Protein AF-A0A8D8A2W6-F1 (afdb_monomer)

Organism: Culex pipiens (NCBI:txid7175)

Structure (mmCIF, N/CA/C/O backbone):
data_AF-A0A8D8A2W6-F1
#
_entry.id   AF-A0A8D8A2W6-F1
#
loop_
_atom_site.group_PDB
_atom_site.id
_atom_site.type_symbol
_atom_site.label_atom_id
_atom_site.label_alt_id
_atom_site.label_comp_id
_atom_site.label_asym_id
_atom_site.label_entity_id
_atom_site.label_seq_id
_atom_site.pdbx_PDB_ins_code
_atom_site.Cartn_x
_atom_site.Cartn_y
_atom_site.Cartn_z
_atom_site.occupancy
_atom_site.B_iso_or_equiv
_atom_site.auth_seq_id
_atom_s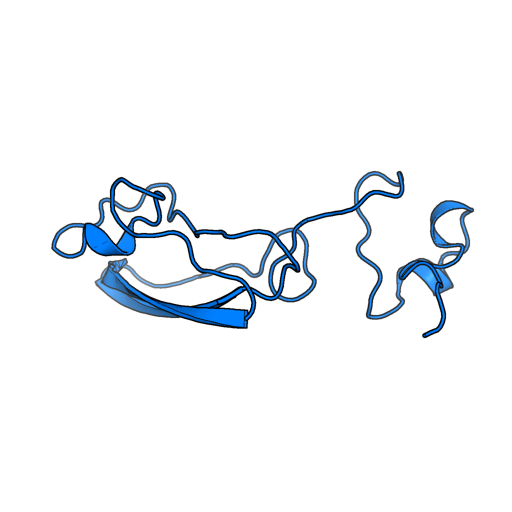ite.auth_comp_id
_atom_site.auth_asym_id
_atom_site.auth_atom_id
_atom_site.pdbx_PDB_model_num
ATOM 1 N N . MET A 1 1 ? 28.445 -3.014 -7.843 1.00 32.31 1 MET A N 1
ATOM 2 C CA . MET A 1 1 ? 27.199 -2.275 -8.132 1.00 32.31 1 MET A CA 1
ATOM 3 C C . MET A 1 1 ? 27.155 -2.056 -9.634 1.00 32.31 1 MET A C 1
ATOM 5 O O . MET A 1 1 ? 27.886 -1.212 -10.124 1.00 32.31 1 MET A O 1
ATOM 9 N N . PHE A 1 2 ? 26.435 -2.899 -10.376 1.00 34.81 2 PHE A N 1
ATOM 10 C CA . PHE A 1 2 ? 26.332 -2.769 -11.831 1.00 34.81 2 PHE A CA 1
ATOM 11 C C . PHE A 1 2 ? 25.044 -2.007 -12.160 1.00 34.81 2 PHE A C 1
ATOM 13 O O . PHE A 1 2 ? 23.951 -2.488 -11.873 1.00 34.81 2 PHE A O 1
ATOM 20 N N . LEU A 1 3 ? 25.200 -0.795 -12.694 1.00 45.53 3 LEU A N 1
ATOM 21 C CA . LEU A 1 3 ? 24.141 0.106 -13.157 1.00 45.53 3 LEU A CA 1
ATOM 22 C C . LEU A 1 3 ? 23.605 -0.375 -14.515 1.00 45.53 3 LEU A C 1
ATOM 24 O O . LEU A 1 3 ? 23.890 0.229 -15.543 1.00 45.53 3 LEU A O 1
ATOM 28 N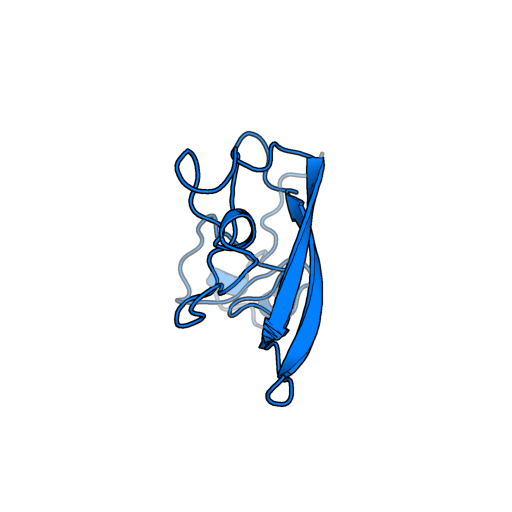 N . PHE A 1 4 ? 22.875 -1.487 -14.544 1.00 56.22 4 PHE A N 1
ATOM 29 C CA . PHE A 1 4 ? 22.129 -1.875 -15.743 1.00 56.22 4 PHE A CA 1
ATOM 30 C C . PHE A 1 4 ? 20.640 -1.627 -15.526 1.00 56.22 4 PHE A C 1
ATOM 32 O O . PHE A 1 4 ? 20.117 -1.925 -14.449 1.00 56.22 4 PHE A O 1
ATOM 39 N N . SER A 1 5 ? 19.968 -1.083 -16.548 1.00 69.06 5 SER A N 1
ATOM 40 C CA . SER A 1 5 ? 18.508 -0.978 -16.567 1.00 69.06 5 SER A CA 1
ATOM 41 C C . SER A 1 5 ? 17.902 -2.363 -16.349 1.00 69.06 5 SER A C 1
ATOM 43 O O . SER A 1 5 ? 18.332 -3.349 -16.957 1.00 69.06 5 SER A O 1
ATOM 45 N N . ALA A 1 6 ? 16.897 -2.444 -15.477 1.00 78.56 6 ALA A N 1
ATOM 46 C CA . ALA A 1 6 ? 16.223 -3.694 -15.144 1.00 78.56 6 ALA A CA 1
ATOM 47 C C . ALA A 1 6 ? 15.564 -4.361 -16.368 1.00 78.56 6 ALA A C 1
ATOM 49 O O . ALA A 1 6 ? 15.388 -5.580 -16.374 1.00 78.56 6 ALA A O 1
ATOM 50 N N . CYS A 1 7 ? 15.257 -3.558 -17.394 1.00 83.19 7 CYS A N 1
ATOM 51 C CA . CYS A 1 7 ? 14.646 -3.955 -18.660 1.00 83.19 7 CYS A CA 1
ATOM 52 C C . CYS A 1 7 ? 15.627 -4.047 -19.842 1.00 83.19 7 CYS A C 1
ATOM 54 O O . CYS A 1 7 ? 15.187 -4.363 -20.944 1.00 83.19 7 CYS A O 1
ATOM 56 N N . LYS A 1 8 ? 16.932 -3.788 -19.649 1.00 85.56 8 LYS A N 1
ATOM 57 C CA . LYS A 1 8 ? 17.959 -3.805 -20.716 1.00 85.56 8 LYS A CA 1
ATOM 58 C C . LYS A 1 8 ? 17.474 -3.110 -22.008 1.00 85.56 8 LYS A C 1
ATOM 60 O O . LYS A 1 8 ? 17.077 -1.956 -21.929 1.00 85.56 8 LYS A O 1
ATOM 65 N N . ALA A 1 9 ? 17.487 -3.789 -23.163 1.00 84.94 9 ALA A N 1
ATOM 66 C CA . ALA A 1 9 ? 17.081 -3.247 -24.463 1.00 84.94 9 ALA A CA 1
ATOM 67 C C . ALA A 1 9 ? 15.600 -3.524 -24.805 1.00 84.94 9 ALA A C 1
ATOM 69 O O . ALA A 1 9 ? 15.211 -3.493 -25.974 1.00 84.94 9 ALA A O 1
ATOM 70 N N . CYS A 1 10 ? 14.748 -3.804 -23.808 1.00 84.75 10 CYS A N 1
ATOM 71 C CA . CYS A 1 10 ? 13.309 -3.994 -24.030 1.00 84.75 10 CYS A CA 1
ATOM 72 C C . CYS A 1 10 ? 12.671 -2.770 -24.715 1.00 84.75 10 CYS A C 1
ATOM 74 O O . CYS A 1 10 ? 11.869 -2.933 -25.633 1.00 84.75 10 CYS A O 1
ATOM 76 N N . ALA A 1 11 ? 13.072 -1.552 -24.323 1.00 81.19 11 ALA A N 1
ATOM 77 C CA . ALA A 1 11 ? 12.583 -0.308 -24.925 1.00 81.19 11 ALA A CA 1
ATOM 78 C C . ALA A 1 11 ? 12.979 -0.153 -26.409 1.00 81.19 11 ALA A C 1
ATOM 80 O O . ALA A 1 11 ? 12.246 0.465 -27.176 1.00 81.19 11 ALA A O 1
ATOM 81 N N . ASP A 1 12 ? 14.082 -0.779 -26.833 1.00 84.94 12 ASP A N 1
ATOM 82 C CA . ASP A 1 12 ? 14.577 -0.762 -28.216 1.00 84.94 12 ASP A CA 1
ATOM 83 C C . ASP A 1 12 ? 13.941 -1.864 -29.093 1.00 84.94 12 ASP A C 1
ATOM 85 O O . ASP A 1 12 ? 14.324 -2.056 -30.247 1.00 84.94 12 ASP A O 1
ATOM 89 N N . GLY A 1 13 ? 12.973 -2.616 -28.553 1.00 82.81 13 GLY A N 1
ATOM 90 C CA . GLY A 1 13 ? 12.256 -3.683 -29.257 1.00 82.81 13 GLY A CA 1
ATOM 91 C C . GLY A 1 13 ? 12.818 -5.095 -29.049 1.00 82.81 13 GLY A C 1
ATOM 92 O O . GLY A 1 13 ? 12.298 -6.047 -29.641 1.00 82.81 13 GLY A O 1
ATOM 93 N N . ASN A 1 14 ? 13.833 -5.280 -28.195 1.00 87.38 14 ASN A N 1
ATOM 94 C CA . ASN A 1 14 ? 14.368 -6.604 -27.872 1.00 87.38 14 ASN A CA 1
ATOM 95 C C . ASN A 1 14 ? 13.435 -7.366 -26.908 1.00 87.38 14 ASN A C 1
ATOM 97 O O . ASN A 1 14 ? 13.607 -7.336 -25.691 1.00 87.38 14 ASN A O 1
ATOM 101 N N . HIS A 1 15 ? 12.446 -8.077 -27.454 1.00 86.06 15 HIS A N 1
ATOM 102 C CA . HIS A 1 15 ? 11.415 -8.798 -26.687 1.00 86.06 15 HIS A CA 1
ATOM 103 C C . HIS A 1 15 ? 11.930 -9.703 -25.547 1.00 86.06 15 HIS A C 1
ATOM 105 O O . HIS A 1 15 ? 11.344 -9.670 -24.467 1.00 86.06 15 HIS A O 1
ATOM 111 N N . PRO A 1 16 ? 13.006 -10.498 -25.720 1.00 88.12 16 PRO A N 1
ATOM 112 C CA . PRO A 1 16 ? 13.560 -11.323 -24.645 1.00 88.12 16 PRO A CA 1
ATOM 113 C C . PRO A 1 16 ? 13.917 -10.542 -23.374 1.00 88.12 16 PRO A C 1
ATOM 115 O O . PRO A 1 16 ? 13.761 -11.064 -22.271 1.00 88.12 16 PRO A O 1
ATOM 118 N N . ASP A 1 17 ? 14.352 -9.289 -23.515 1.00 87.38 17 ASP A N 1
ATOM 119 C CA . ASP A 1 17 ? 14.723 -8.444 -22.379 1.00 87.38 17 ASP A CA 1
ATOM 120 C C . ASP A 1 17 ? 13.502 -7.952 -21.587 1.00 87.38 17 ASP A C 1
ATOM 122 O O . ASP A 1 17 ? 13.609 -7.678 -20.391 1.00 87.38 17 ASP A O 1
ATOM 126 N N . CYS A 1 18 ? 12.323 -7.912 -22.214 1.00 84.81 18 CYS A N 1
ATOM 127 C CA . CYS A 1 18 ? 11.073 -7.533 -21.556 1.00 84.81 18 CYS A CA 1
ATOM 128 C C . CYS A 1 18 ? 10.589 -8.576 -20.539 1.00 84.81 18 CYS A C 1
ATOM 130 O O . CYS A 1 18 ? 9.838 -8.242 -19.628 1.00 84.81 18 CYS A O 1
ATOM 132 N N . TYR A 1 19 ? 11.033 -9.830 -20.664 1.00 86.06 19 TYR A N 1
ATOM 133 C CA . TYR A 1 19 ? 10.677 -10.922 -19.749 1.00 86.06 19 TYR A CA 1
ATOM 134 C C . TYR A 1 19 ? 11.700 -11.114 -18.622 1.00 86.06 19 TYR A C 1
ATOM 136 O O . TYR A 1 19 ? 11.678 -12.121 -17.911 1.00 86.06 19 TYR A O 1
ATOM 144 N N . HIS A 1 20 ? 12.623 -10.167 -18.446 1.00 86.00 20 HIS A N 1
ATOM 145 C CA . HIS A 1 20 ? 13.580 -10.217 -17.352 1.00 86.00 20 HIS A CA 1
ATOM 146 C C . HIS A 1 20 ? 12.866 -10.006 -16.007 1.00 86.00 20 HIS A C 1
ATOM 148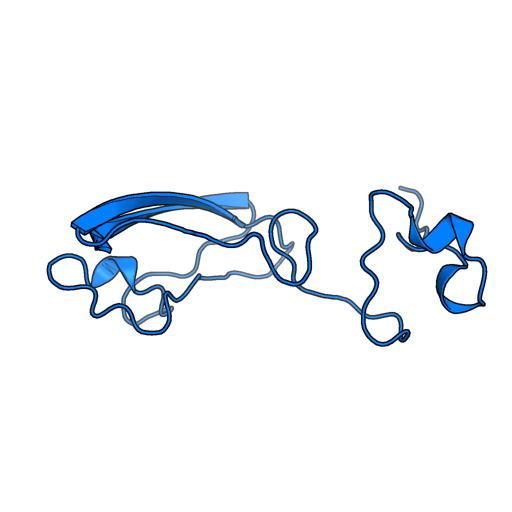 O O . HIS A 1 20 ? 12.049 -9.105 -15.864 1.00 86.00 20 HIS A O 1
ATOM 154 N N . HIS A 1 21 ? 13.224 -10.778 -14.979 1.00 78.31 21 HIS A N 1
ATOM 155 C CA . HIS A 1 21 ? 12.515 -10.810 -13.684 1.00 78.31 21 HIS A CA 1
ATOM 156 C C . HIS A 1 21 ? 12.438 -9.458 -12.936 1.00 78.31 21 HIS A C 1
ATOM 158 O O . HIS A 1 21 ? 11.629 -9.274 -12.030 1.00 78.31 21 HIS A O 1
ATOM 164 N N . ALA A 1 22 ? 13.313 -8.510 -13.270 1.00 79.31 22 ALA A N 1
ATOM 165 C CA . ALA A 1 22 ? 13.316 -7.174 -12.679 1.00 79.31 22 ALA A CA 1
ATOM 166 C C . ALA A 1 22 ? 12.607 -6.124 -13.553 1.00 79.31 22 ALA A C 1
ATOM 168 O O . ALA A 1 22 ? 12.423 -5.000 -13.088 1.00 79.31 22 ALA A O 1
ATOM 169 N N . CYS A 1 23 ? 12.239 -6.472 -14.789 1.00 85.75 23 CYS A N 1
ATOM 170 C CA . CYS A 1 23 ? 11.624 -5.565 -15.743 1.00 85.75 23 CYS A CA 1
ATOM 171 C C . CYS A 1 23 ? 10.118 -5.445 -15.496 1.00 85.75 23 CYS A C 1
ATOM 173 O O . CYS A 1 23 ? 9.418 -6.448 -15.380 1.00 85.75 23 CYS A O 1
ATOM 175 N N . LEU A 1 24 ? 9.628 -4.206 -15.438 1.00 87.94 24 LEU A N 1
ATOM 176 C CA . LEU A 1 24 ? 8.206 -3.884 -15.384 1.00 87.94 24 LEU A CA 1
ATOM 177 C C . LEU A 1 24 ? 7.838 -3.165 -16.674 1.00 87.94 24 LEU A C 1
ATOM 179 O O . LEU A 1 24 ? 8.288 -2.044 -16.908 1.00 87.94 24 LEU A O 1
ATOM 183 N N . THR A 1 25 ? 7.042 -3.818 -17.513 1.00 86.81 25 THR A N 1
ATOM 184 C CA . THR A 1 25 ? 6.560 -3.240 -18.767 1.00 86.81 25 THR A CA 1
ATOM 185 C C . THR A 1 25 ? 5.253 -2.481 -18.532 1.00 86.81 25 THR A C 1
ATOM 187 O O . THR A 1 25 ? 4.384 -2.919 -17.781 1.00 86.81 25 THR A O 1
ATOM 190 N N . ALA A 1 26 ? 5.133 -1.306 -19.150 1.00 86.00 26 ALA A N 1
ATOM 191 C CA . ALA A 1 26 ? 3.951 -0.451 -19.062 1.00 86.00 26 ALA A CA 1
ATOM 192 C C . ALA A 1 26 ? 3.680 0.221 -20.421 1.00 86.00 26 ALA A C 1
ATOM 194 O O . ALA A 1 26 ? 3.373 -0.461 -21.392 1.00 86.00 26 ALA A O 1
ATOM 195 N N . ASP A 1 27 ? 3.827 1.542 -20.514 1.00 84.69 27 ASP A N 1
ATOM 196 C CA . ASP A 1 27 ? 3.553 2.357 -21.707 1.00 84.69 27 ASP A CA 1
ATOM 197 C C . ASP A 1 27 ? 4.716 2.421 -22.718 1.00 84.69 27 ASP A C 1
ATOM 199 O O . ASP A 1 27 ? 4.626 3.128 -23.718 1.00 84.69 27 ASP A O 1
ATOM 203 N N . GLY A 1 28 ? 5.802 1.681 -22.475 1.00 81.19 28 GLY A N 1
ATOM 204 C CA . GLY A 1 28 ? 6.970 1.619 -23.360 1.00 81.19 28 GLY A CA 1
ATOM 205 C C . GLY A 1 28 ? 7.987 2.748 -23.166 1.00 81.19 28 GLY A C 1
ATOM 206 O O . GLY A 1 28 ? 8.984 2.776 -23.881 1.00 81.19 28 GLY A O 1
ATOM 207 N N . VAL A 1 29 ? 7.784 3.649 -22.197 1.00 82.62 29 VAL A N 1
ATOM 208 C CA . VAL A 1 29 ? 8.751 4.702 -21.851 1.00 82.62 29 VAL A CA 1
ATOM 209 C C . VAL A 1 29 ? 9.432 4.360 -20.526 1.00 82.62 29 VAL A C 1
ATOM 211 O O . VAL A 1 29 ? 8.769 4.162 -19.508 1.00 82.62 29 VAL A O 1
ATOM 214 N N . GLU A 1 30 ? 10.768 4.299 -20.516 1.00 81.69 30 GLU A N 1
ATOM 215 C CA . GLU A 1 30 ? 11.527 3.998 -19.298 1.00 81.69 30 GLU A CA 1
ATOM 216 C C . GLU A 1 30 ? 11.373 5.120 -18.261 1.00 81.69 30 GLU A C 1
ATOM 218 O O . GLU A 1 30 ? 11.681 6.287 -18.512 1.00 81.69 30 GLU A O 1
ATOM 223 N N . ARG A 1 31 ? 10.902 4.754 -17.066 1.00 85.12 31 ARG A N 1
ATOM 224 C CA . ARG A 1 31 ? 10.802 5.642 -15.905 1.00 85.12 31 ARG A CA 1
ATOM 225 C C . ARG A 1 31 ? 10.798 4.848 -14.605 1.00 85.12 31 ARG A C 1
ATOM 227 O O . ARG A 1 31 ? 10.473 3.663 -14.584 1.00 85.12 31 ARG A O 1
ATOM 234 N N . GLY A 1 32 ? 11.120 5.523 -13.502 1.00 84.06 32 GLY A N 1
ATOM 235 C CA . GLY A 1 32 ? 10.909 4.971 -12.167 1.00 84.06 32 GLY A CA 1
ATOM 236 C C . GLY A 1 32 ? 9.416 4.773 -11.900 1.00 84.06 32 GLY A C 1
ATOM 237 O O . GLY A 1 32 ? 8.623 5.691 -12.108 1.00 84.06 32 GLY A O 1
ATOM 238 N N . VAL A 1 33 ? 9.038 3.582 -11.439 1.00 87.81 33 VAL A N 1
ATOM 239 C CA . VAL A 1 33 ? 7.650 3.233 -11.115 1.00 87.81 33 VAL A CA 1
ATOM 240 C C . VAL A 1 33 ? 7.560 2.641 -9.715 1.00 87.81 33 VAL A C 1
ATOM 242 O O . VAL A 1 33 ? 8.429 1.880 -9.286 1.00 87.81 33 VAL A O 1
ATOM 245 N N . MET A 1 34 ? 6.488 2.979 -9.003 1.00 89.94 34 MET A N 1
ATOM 246 C CA . MET A 1 34 ? 6.130 2.303 -7.759 1.00 89.94 34 MET A CA 1
ATOM 247 C C . MET A 1 34 ? 5.357 1.033 -8.105 1.00 89.94 34 MET A C 1
ATOM 249 O O . MET A 1 34 ? 4.433 1.064 -8.915 1.00 89.94 34 MET A O 1
ATOM 253 N N . SER A 1 35 ? 5.747 -0.086 -7.504 1.00 91.81 35 SER A N 1
ATOM 254 C CA . SER A 1 35 ? 5.122 -1.389 -7.733 1.00 91.81 35 SER A CA 1
ATOM 255 C C . SER A 1 35 ? 4.962 -2.134 -6.417 1.00 91.81 35 SER A C 1
ATOM 257 O O . SER A 1 35 ? 5.713 -1.906 -5.467 1.00 91.81 35 SER A O 1
ATOM 259 N N . ILE A 1 36 ? 3.999 -3.050 -6.373 1.00 93.94 36 ILE A N 1
ATOM 260 C CA . ILE A 1 36 ? 3.803 -3.961 -5.244 1.00 93.94 36 ILE A CA 1
ATOM 261 C C . ILE A 1 36 ? 4.301 -5.326 -5.701 1.00 93.94 36 ILE A C 1
ATOM 263 O O . ILE A 1 36 ? 3.869 -5.818 -6.739 1.00 93.94 36 ILE A O 1
ATOM 267 N N . ASN A 1 37 ? 5.234 -5.928 -4.960 1.00 91.50 37 ASN A N 1
ATOM 268 C CA . ASN A 1 37 ? 5.807 -7.242 -5.285 1.00 91.50 37 ASN A CA 1
ATOM 269 C C . ASN A 1 37 ? 6.306 -7.365 -6.738 1.00 91.50 37 ASN A C 1
ATOM 271 O O . ASN A 1 37 ? 6.151 -8.416 -7.357 1.00 91.50 37 ASN A O 1
ATOM 275 N N . ARG A 1 38 ? 6.908 -6.288 -7.274 1.00 88.06 38 ARG A N 1
ATOM 276 C CA . ARG A 1 38 ? 7.378 -6.195 -8.670 1.00 88.06 38 ARG A CA 1
ATOM 277 C C . ARG A 1 38 ? 6.268 -6.496 -9.688 1.00 88.06 38 ARG A C 1
ATOM 279 O O . ARG A 1 38 ? 6.502 -7.190 -10.670 1.00 88.06 38 ARG A O 1
ATOM 286 N N . GLN A 1 39 ? 5.059 -5.996 -9.445 1.00 88.31 39 GLN A N 1
ATOM 287 C CA . GLN A 1 39 ? 3.924 -6.125 -10.357 1.00 88.31 39 GLN A CA 1
ATOM 288 C C . GLN A 1 39 ? 3.185 -4.793 -10.487 1.00 88.31 39 GLN A C 1
ATOM 290 O O . GLN A 1 39 ? 3.058 -4.035 -9.518 1.00 88.31 39 GLN A O 1
ATOM 295 N N . ILE A 1 40 ? 2.728 -4.512 -11.709 1.00 89.38 40 ILE A N 1
ATOM 296 C CA . ILE A 1 40 ? 1.842 -3.397 -12.046 1.00 89.38 40 ILE A CA 1
ATOM 297 C C . ILE A 1 40 ? 0.790 -3.932 -13.036 1.00 89.38 40 ILE A C 1
ATOM 299 O O . ILE A 1 40 ? 1.170 -4.359 -14.125 1.00 89.38 40 ILE A O 1
ATOM 303 N N . PRO A 1 41 ? -0.514 -3.906 -12.700 1.00 92.38 41 PRO A N 1
ATOM 304 C CA . PRO A 1 41 ? -1.085 -3.571 -11.391 1.00 92.38 41 PRO A CA 1
ATOM 305 C C . PRO A 1 41 ? -0.567 -4.475 -10.259 1.00 92.38 41 PRO A C 1
ATOM 307 O O . PRO A 1 41 ? -0.024 -5.548 -10.511 1.00 92.38 41 PRO A O 1
ATOM 310 N N . GLY A 1 42 ? -0.717 -4.033 -9.007 1.00 92.25 42 GLY A N 1
ATOM 311 C CA . GLY A 1 42 ? -0.406 -4.876 -7.849 1.00 92.25 42 GLY A CA 1
ATOM 312 C C . GLY A 1 42 ? -1.280 -6.142 -7.802 1.00 92.25 42 GLY A C 1
ATOM 313 O O . GLY A 1 42 ? -2.310 -6.203 -8.481 1.00 92.25 42 GLY A O 1
ATOM 314 N N . PRO A 1 43 ? -0.896 -7.153 -7.004 1.00 94.94 43 PRO A N 1
ATOM 315 C CA . PRO A 1 43 ? -1.657 -8.393 -6.898 1.00 94.94 43 PRO A CA 1
ATOM 316 C C . PRO A 1 43 ? -3.085 -8.122 -6.390 1.00 94.94 43 PRO A C 1
ATOM 318 O O . PRO A 1 43 ? -3.255 -7.344 -5.447 1.00 94.94 43 PRO A O 1
ATOM 321 N N . PRO A 1 44 ? -4.115 -8.752 -6.982 1.00 96.06 44 PRO A N 1
ATOM 322 C CA . PRO A 1 44 ? -5.488 -8.565 -6.539 1.00 96.06 44 PRO A CA 1
ATOM 323 C C . PRO A 1 44 ? -5.711 -9.214 -5.170 1.00 96.06 44 PRO A C 1
ATOM 325 O O . PRO A 1 44 ? -5.236 -10.319 -4.908 1.00 96.06 44 PRO A O 1
ATOM 328 N N . ILE A 1 45 ? -6.493 -8.549 -4.323 1.00 96.19 45 ILE A N 1
ATOM 329 C CA . ILE A 1 45 ? -6.997 -9.102 -3.063 1.00 96.19 45 ILE A CA 1
ATOM 330 C C . ILE A 1 45 ? -8.464 -9.461 -3.294 1.00 96.19 45 ILE A C 1
ATOM 332 O O . ILE A 1 45 ? -9.274 -8.591 -3.605 1.00 96.19 45 ILE A O 1
ATOM 336 N N . GLN A 1 46 ? -8.788 -10.749 -3.193 1.00 97.44 46 GLN A N 1
ATOM 337 C CA . GLN A 1 46 ? -10.144 -11.272 -3.353 1.00 97.44 46 GLN A CA 1
ATOM 338 C C . GLN A 1 46 ? -10.533 -11.997 -2.070 1.00 97.44 46 GLN A C 1
ATOM 340 O O . GLN A 1 46 ? -9.866 -12.950 -1.674 1.00 97.44 46 GLN A O 1
ATOM 345 N N . VAL A 1 47 ? -11.590 -11.522 -1.424 1.00 97.25 47 VAL A N 1
ATOM 346 C CA . VAL A 1 47 ? -12.082 -12.026 -0.138 1.00 97.25 47 VAL A CA 1
ATOM 34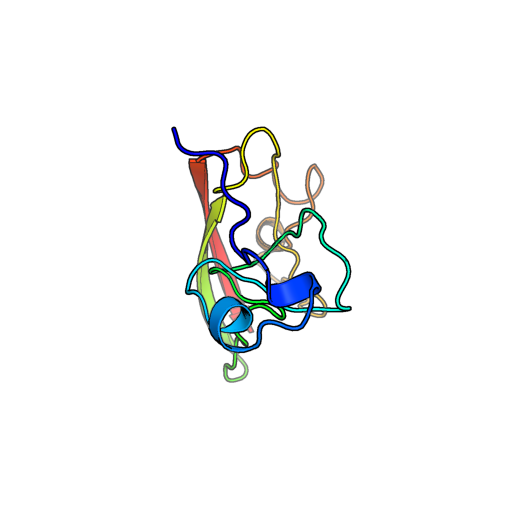7 C C . VAL A 1 47 ? -13.606 -12.052 -0.144 1.00 97.25 47 VAL A C 1
ATOM 349 O O . VAL A 1 47 ? -14.241 -11.430 -1.003 1.00 97.25 47 VAL A O 1
ATOM 352 N N . CYS A 1 48 ? -14.195 -12.783 0.794 1.00 97.69 48 CYS A N 1
ATOM 353 C CA . CYS A 1 48 ? -15.624 -12.737 1.046 1.00 97.69 48 CYS A CA 1
ATOM 354 C C . CYS A 1 48 ? -15.966 -11.567 1.972 1.00 97.69 48 CYS A C 1
ATOM 356 O O . CYS A 1 48 ? -15.116 -11.020 2.673 1.00 97.69 48 CYS A O 1
ATOM 358 N N . LYS A 1 49 ? -17.242 -11.181 1.966 1.00 95.50 49 LYS A N 1
ATOM 359 C CA . LYS A 1 49 ? -17.766 -10.212 2.926 1.00 95.50 49 LYS A CA 1
ATOM 360 C C . LYS A 1 49 ? -17.513 -10.714 4.353 1.00 95.50 49 LYS A C 1
ATOM 362 O O . LYS A 1 49 ? -17.735 -11.895 4.611 1.00 95.50 49 LYS A O 1
ATOM 367 N N . ASP A 1 50 ? -17.125 -9.809 5.249 1.00 94.81 50 ASP A N 1
ATOM 368 C CA . ASP A 1 50 ? -16.866 -10.079 6.665 1.00 94.81 50 ASP A CA 1
ATOM 369 C C . ASP A 1 50 ? -15.608 -10.948 6.923 1.00 94.81 50 ASP A C 1
ATOM 371 O O . ASP A 1 50 ? -15.376 -11.385 8.052 1.00 94.81 50 ASP A O 1
ATOM 375 N N . ASP A 1 51 ? -14.753 -11.164 5.913 1.00 97.75 51 ASP A N 1
ATOM 376 C CA . ASP A 1 51 ? -13.428 -11.762 6.111 1.00 97.75 51 ASP A CA 1
ATOM 377 C C . ASP A 1 51 ? -12.474 -10.772 6.798 1.00 97.75 51 ASP A C 1
ATOM 379 O O . ASP A 1 51 ? -12.488 -9.565 6.538 1.00 97.75 51 ASP A O 1
ATOM 383 N N . LEU A 1 52 ? -11.585 -11.296 7.648 1.00 97.56 52 LEU A N 1
ATOM 384 C CA . LEU A 1 52 ? -10.487 -10.514 8.211 1.00 97.56 52 LEU A CA 1
ATOM 385 C C . LEU A 1 52 ? -9.325 -10.455 7.215 1.00 97.56 52 LEU A C 1
ATOM 387 O O . LEU A 1 52 ? -8.675 -11.463 6.931 1.00 97.56 52 LEU A O 1
ATOM 391 N N . ILE A 1 53 ? -9.013 -9.253 6.746 1.00 97.69 53 ILE A 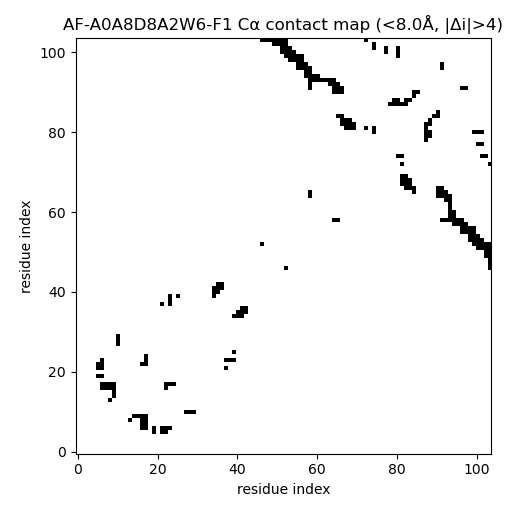N 1
ATOM 392 C CA . ILE A 1 53 ? -7.861 -8.975 5.894 1.00 97.69 53 ILE A CA 1
ATOM 393 C C . ILE A 1 53 ? -6.671 -8.628 6.788 1.00 97.69 53 ILE A C 1
ATOM 395 O O . ILE A 1 53 ? -6.734 -7.672 7.559 1.00 97.69 53 ILE A O 1
ATOM 399 N N . VAL A 1 54 ? -5.566 -9.369 6.652 1.00 98.31 54 VAL A N 1
ATOM 400 C CA . VAL A 1 54 ? -4.287 -9.074 7.322 1.00 98.31 54 VAL A CA 1
ATOM 401 C C . VAL A 1 54 ? -3.183 -8.950 6.281 1.00 98.31 54 VAL A C 1
ATOM 403 O O . VAL A 1 54 ? -2.903 -9.902 5.554 1.00 98.31 54 VAL A O 1
ATOM 406 N N . ILE A 1 55 ? -2.552 -7.778 6.204 1.00 97.94 55 ILE A N 1
ATOM 407 C CA . ILE A 1 55 ? -1.539 -7.466 5.190 1.00 97.94 55 ILE A CA 1
ATOM 408 C C . ILE A 1 55 ? -0.317 -6.853 5.862 1.00 97.94 55 ILE A C 1
ATOM 410 O O . ILE A 1 55 ? -0.391 -5.772 6.444 1.00 97.94 55 ILE A O 1
ATOM 414 N N . ASP A 1 56 ? 0.823 -7.530 5.732 1.00 98.19 56 ASP A N 1
ATOM 415 C CA . ASP A 1 56 ? 2.127 -7.005 6.130 1.00 98.19 56 ASP A CA 1
ATOM 416 C C . ASP A 1 56 ? 2.746 -6.225 4.972 1.00 98.19 56 ASP A C 1
ATOM 418 O O . ASP A 1 56 ? 3.237 -6.794 3.995 1.00 98.19 56 ASP A O 1
ATOM 422 N N . MET A 1 57 ? 2.722 -4.900 5.081 1.00 97.38 57 MET A N 1
ATOM 423 C CA . MET A 1 57 ? 3.299 -4.009 4.087 1.00 97.38 57 MET A CA 1
ATOM 424 C C . MET A 1 57 ? 4.724 -3.636 4.489 1.00 97.38 57 MET A C 1
ATOM 426 O O . MET A 1 57 ? 4.927 -2.873 5.431 1.00 97.38 57 MET A O 1
ATOM 430 N N . MET A 1 58 ? 5.711 -4.136 3.743 1.00 97.62 58 MET A N 1
ATOM 431 C CA . MET A 1 58 ? 7.104 -3.699 3.849 1.00 97.62 58 MET A CA 1
ATOM 432 C C . MET A 1 58 ? 7.385 -2.579 2.846 1.00 97.62 58 MET A C 1
ATOM 434 O O . MET A 1 58 ? 7.263 -2.779 1.635 1.00 97.62 58 MET A O 1
ATOM 438 N N . ASN A 1 59 ? 7.828 -1.419 3.327 1.00 97.06 59 ASN A N 1
ATOM 439 C CA . ASN A 1 59 ? 8.282 -0.354 2.440 1.00 97.06 59 ASN A CA 1
ATOM 440 C C . ASN A 1 59 ? 9.746 -0.582 2.023 1.00 97.06 59 ASN A C 1
ATOM 442 O O . ASN A 1 59 ? 10.672 -0.335 2.792 1.00 97.06 59 ASN A O 1
ATOM 446 N N . ALA A 1 60 ? 9.962 -1.017 0.782 1.00 94.88 60 ALA A N 1
ATOM 447 C CA . ALA A 1 60 ? 11.296 -1.201 0.203 1.00 94.88 60 ALA A CA 1
ATOM 448 C C . ALA A 1 60 ? 11.759 -0.023 -0.684 1.00 94.88 60 ALA A C 1
ATOM 450 O O . ALA A 1 60 ? 12.757 -0.146 -1.396 1.00 94.88 60 ALA A O 1
ATOM 451 N N . MET A 1 61 ? 11.050 1.112 -0.673 1.00 92.81 61 MET A N 1
ATOM 452 C CA . MET A 1 61 ? 11.377 2.283 -1.493 1.00 92.81 61 MET A CA 1
ATOM 453 C C . MET A 1 61 ? 12.392 3.177 -0.778 1.00 92.81 61 MET A C 1
ATOM 455 O O . MET A 1 61 ? 12.089 3.814 0.230 1.00 92.81 61 MET A O 1
ATOM 459 N N . GLY A 1 62 ? 13.617 3.225 -1.303 1.00 90.38 62 GLY A N 1
ATOM 460 C CA . GLY A 1 62 ? 14.697 4.025 -0.728 1.00 90.38 62 GLY A CA 1
ATOM 461 C C . GLY A 1 62 ? 14.347 5.514 -0.667 1.00 90.38 62 GLY A C 1
ATOM 462 O O . GLY A 1 62 ? 14.020 6.120 -1.684 1.00 90.38 62 GLY A O 1
ATOM 463 N N . GLY A 1 63 ? 14.434 6.105 0.527 1.00 88.88 63 GLY A N 1
ATOM 464 C CA . GLY A 1 63 ? 14.271 7.549 0.737 1.00 88.88 63 GLY A CA 1
ATOM 465 C C . GLY A 1 63 ? 12.841 8.080 0.602 1.00 88.88 63 GLY A C 1
ATOM 466 O O . GLY A 1 63 ? 12.659 9.292 0.555 1.00 88.88 63 GLY A O 1
ATOM 467 N N . THR A 1 64 ? 11.834 7.206 0.530 1.00 94.38 64 THR A N 1
ATOM 468 C CA . THR A 1 64 ? 10.423 7.604 0.437 1.00 94.38 64 THR A CA 1
ATOM 469 C C . THR A 1 64 ? 9.609 6.871 1.491 1.00 94.38 64 THR A C 1
ATOM 471 O O . THR A 1 64 ? 9.617 5.643 1.527 1.00 94.38 64 THR A O 1
ATOM 474 N N . ALA A 1 65 ? 8.884 7.611 2.328 1.00 96.69 65 ALA A N 1
ATOM 475 C CA . ALA A 1 65 ? 7.874 7.038 3.210 1.00 96.69 65 ALA A CA 1
ATOM 476 C C . ALA A 1 65 ? 6.543 6.867 2.459 1.00 96.69 65 ALA A C 1
ATOM 478 O O . ALA A 1 65 ? 6.255 7.602 1.513 1.00 96.69 65 ALA A O 1
ATOM 479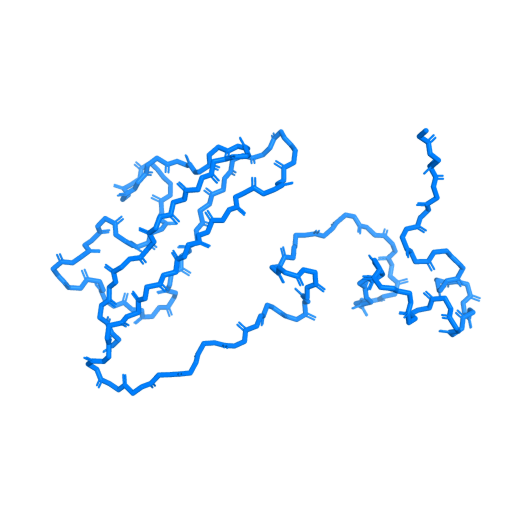 N N . THR A 1 66 ? 5.728 5.888 2.847 1.00 96.94 66 THR A N 1
ATOM 480 C CA . THR A 1 66 ? 4.508 5.540 2.100 1.00 96.94 66 THR A CA 1
ATOM 481 C C . THR A 1 66 ? 3.378 5.059 3.010 1.00 96.94 66 THR A C 1
ATOM 483 O O . THR A 1 66 ? 3.583 4.837 4.196 1.00 96.94 66 THR A O 1
ATOM 486 N N . ALA A 1 67 ? 2.176 4.903 2.467 1.00 97.56 67 ALA A N 1
ATOM 487 C CA . ALA A 1 67 ? 1.045 4.235 3.106 1.00 97.56 67 ALA A CA 1
ATOM 488 C C . ALA A 1 67 ? 0.148 3.626 2.019 1.00 97.56 67 ALA A C 1
ATOM 490 O O . ALA A 1 67 ? 0.238 4.019 0.853 1.00 97.56 67 ALA A O 1
ATOM 491 N N . MET A 1 68 ? -0.710 2.676 2.391 1.00 97.31 68 MET A N 1
ATOM 492 C CA . MET A 1 68 ? -1.652 2.039 1.471 1.00 97.31 68 MET A CA 1
ATOM 493 C C . MET A 1 68 ? -3.085 2.323 1.899 1.00 97.31 68 MET A C 1
ATOM 495 O O . MET A 1 68 ? -3.488 1.907 2.980 1.00 97.31 68 MET A O 1
ATOM 499 N N . HIS A 1 69 ? -3.841 3.005 1.036 1.00 98.00 69 HIS A N 1
ATOM 500 C CA . HIS A 1 69 ? -5.256 3.289 1.257 1.00 98.00 69 HIS A CA 1
ATOM 501 C C . HIS A 1 69 ? -6.159 2.241 0.598 1.00 98.00 69 HIS A C 1
ATOM 503 O O . HIS A 1 69 ? -5.967 1.873 -0.564 1.00 98.00 69 HIS A O 1
ATOM 509 N N . TRP A 1 70 ? -7.181 1.809 1.333 1.00 97.38 70 TRP A N 1
ATOM 510 C CA . TRP A 1 70 ? -8.137 0.780 0.919 1.00 97.38 70 TRP A CA 1
ATOM 511 C C . TRP A 1 70 ? -9.391 1.429 0.347 1.00 97.38 70 TRP A C 1
ATOM 513 O O . TRP A 1 70 ? -10.408 1.581 1.023 1.00 97.38 70 TRP A O 1
ATOM 523 N N . HIS A 1 71 ? -9.303 1.853 -0.911 1.00 97.69 71 HIS A N 1
ATOM 524 C CA . HIS A 1 71 ? -10.370 2.622 -1.538 1.00 97.69 71 HIS A CA 1
ATOM 525 C C . HIS A 1 71 ? -11.720 1.885 -1.503 1.00 97.69 71 HIS A C 1
ATOM 527 O O . HIS A 1 71 ? -11.846 0.771 -2.009 1.00 97.69 71 HIS A O 1
ATOM 533 N N . GLY A 1 72 ? -12.737 2.540 -0.939 1.00 96.50 72 GLY A N 1
ATOM 534 C CA . GLY A 1 72 ? -14.107 2.024 -0.847 1.00 96.50 72 GLY A CA 1
ATOM 535 C C . GLY A 1 72 ? -14.436 1.278 0.450 1.00 96.50 72 GLY A C 1
ATOM 536 O O . GLY A 1 72 ? -15.614 1.050 0.719 1.00 96.50 72 GLY A O 1
ATOM 537 N N . LEU A 1 73 ? -13.445 0.951 1.283 1.00 96.38 73 LEU A N 1
ATOM 538 C CA . LEU A 1 73 ? -13.675 0.340 2.594 1.00 96.38 73 LEU A CA 1
ATOM 539 C C . LEU A 1 73 ? -14.038 1.419 3.614 1.00 96.38 73 LEU A C 1
ATOM 541 O O . LEU A 1 73 ? -13.367 2.438 3.738 1.00 96.38 73 LEU A O 1
ATOM 545 N N . HIS A 1 74 ? -15.100 1.182 4.383 1.00 95.38 74 HIS A N 1
ATOM 546 C CA . HIS A 1 74 ? -15.562 2.143 5.389 1.00 95.38 74 HIS A CA 1
ATOM 547 C C . HIS A 1 74 ? -14.684 2.205 6.643 1.00 95.38 74 HIS A C 1
ATOM 549 O O . HIS A 1 74 ? -14.825 3.153 7.411 1.00 95.38 74 HIS A O 1
ATOM 555 N N . GLN A 1 75 ? -13.847 1.188 6.884 1.00 97.25 75 GLN A N 1
ATOM 556 C CA . GLN A 1 75 ? -12.978 1.092 8.066 1.00 97.25 75 GLN A CA 1
ATOM 557 C C . GLN A 1 75 ? -13.735 1.285 9.394 1.00 97.25 75 GLN A C 1
ATOM 559 O O . GLN A 1 75 ? -13.266 1.957 10.316 1.00 97.25 75 GLN A O 1
ATOM 564 N N . ARG A 1 76 ? -14.939 0.699 9.495 1.00 94.88 76 ARG A N 1
ATOM 565 C CA . ARG A 1 76 ? -15.710 0.694 10.748 1.00 94.88 76 ARG A CA 1
ATOM 566 C C . ARG A 1 76 ? -14.924 -0.078 11.801 1.00 94.88 76 ARG A C 1
ATOM 568 O O . ARG A 1 76 ? -14.395 -1.143 11.509 1.00 94.88 76 ARG A O 1
ATOM 575 N N . ASP A 1 77 ? -14.810 0.498 12.993 1.00 95.69 77 ASP A N 1
ATOM 576 C CA . ASP A 1 77 ? -14.042 -0.031 14.132 1.00 95.69 77 ASP A CA 1
ATOM 577 C C . ASP A 1 77 ? -12.509 -0.118 13.931 1.00 95.69 77 ASP A C 1
ATOM 579 O O . ASP A 1 77 ? -11.769 -0.276 14.904 1.00 95.69 77 ASP A O 1
ATOM 583 N N . THR A 1 78 ? -12.005 0.092 12.708 1.00 97.50 78 THR A N 1
ATOM 584 C CA . THR A 1 78 ? -10.572 0.101 12.356 1.00 97.50 78 THR A CA 1
ATOM 585 C C . THR A 1 78 ? -10.121 1.376 11.617 1.00 97.50 78 THR A C 1
ATOM 587 O O . THR A 1 78 ? -9.387 1.279 10.634 1.00 97.50 78 THR A O 1
ATOM 590 N N . PRO A 1 79 ? -10.469 2.602 12.065 1.00 97.69 79 PRO A N 1
ATOM 591 C CA . PRO A 1 79 ? -10.136 3.832 11.330 1.00 97.69 79 PRO A CA 1
ATOM 592 C C . PRO A 1 79 ? -8.624 4.043 11.145 1.00 97.69 79 PRO A C 1
ATOM 594 O O . PRO A 1 79 ? -8.192 4.614 10.149 1.00 97.69 79 PRO A O 1
ATOM 597 N N . TYR A 1 80 ? -7.804 3.535 12.068 1.00 97.25 80 TYR A N 1
ATOM 598 C CA . TYR A 1 80 ? -6.337 3.563 11.998 1.00 97.25 80 TYR A CA 1
ATOM 599 C C . TYR A 1 80 ? -5.741 2.625 10.928 1.00 97.25 80 TYR A C 1
ATOM 601 O O . TYR A 1 80 ? -4.527 2.606 10.744 1.00 97.25 80 TYR A O 1
ATOM 609 N N . MET A 1 81 ? -6.575 1.860 10.215 1.00 98.38 81 MET A N 1
ATOM 610 C CA . MET A 1 81 ? -6.180 0.995 9.098 1.00 98.38 81 MET A CA 1
ATOM 611 C C . MET A 1 81 ? -6.507 1.598 7.729 1.00 98.38 81 MET A C 1
ATOM 613 O O . MET A 1 81 ? -6.244 0.962 6.716 1.00 98.38 81 MET A O 1
ATOM 617 N N . ASP A 1 82 ? -7.042 2.822 7.676 1.00 98.31 82 ASP A N 1
ATOM 618 C CA . ASP A 1 82 ? -7.454 3.478 6.429 1.00 98.31 82 ASP A CA 1
ATOM 619 C C . ASP A 1 82 ? -6.288 3.861 5.506 1.00 98.31 82 ASP A C 1
ATOM 621 O O . ASP A 1 82 ? -6.469 3.949 4.294 1.00 98.31 82 ASP A O 1
ATOM 625 N N . GLY A 1 83 ? -5.082 4.066 6.048 1.00 98.12 83 GLY A N 1
ATOM 626 C CA . GLY A 1 83 ? -3.902 4.274 5.208 1.00 98.12 83 GLY A CA 1
ATOM 627 C C . GLY A 1 83 ? -3.670 5.696 4.720 1.00 98.12 83 GLY A C 1
ATOM 628 O O . GLY A 1 83 ? -3.026 5.880 3.688 1.00 98.12 83 GLY A O 1
ATOM 629 N N . VAL A 1 84 ? -4.167 6.705 5.439 1.00 98.25 84 VAL A N 1
ATOM 630 C CA . VAL A 1 84 ? -3.995 8.119 5.087 1.00 98.25 84 VAL A CA 1
ATOM 631 C C . VAL A 1 84 ? -2.914 8.735 5.985 1.00 98.25 84 VAL A C 1
ATOM 633 O O . VAL A 1 84 ? -3.144 8.912 7.190 1.00 98.25 84 VAL A O 1
ATOM 636 N N . PRO A 1 85 ? -1.729 9.073 5.433 1.00 97.81 85 PRO A N 1
ATOM 637 C CA . PRO A 1 85 ? -0.635 9.646 6.206 1.00 97.81 85 PRO A CA 1
ATOM 638 C C . PRO A 1 85 ? -1.041 10.926 6.937 1.00 97.81 85 PRO A C 1
ATOM 640 O O . PRO A 1 85 ? -1.693 11.793 6.360 1.00 97.81 85 PRO A O 1
ATOM 643 N N . PHE A 1 86 ? -0.621 11.051 8.196 1.00 97.56 86 PHE A N 1
ATOM 644 C CA . PHE A 1 86 ? -0.889 12.192 9.084 1.00 97.56 86 PHE A CA 1
ATOM 645 C C . PHE A 1 86 ? -2.369 12.426 9.432 1.00 97.56 86 PHE A C 1
ATOM 647 O O . PHE A 1 86 ? -2.680 13.399 10.116 1.00 97.56 86 PHE A O 1
ATOM 654 N N . VAL A 1 87 ? -3.268 11.529 9.015 1.00 98.06 87 VAL A N 1
ATOM 655 C CA . VAL A 1 87 ? -4.683 11.531 9.412 1.00 98.06 87 VAL A CA 1
ATOM 656 C C . VAL A 1 87 ? -4.989 10.290 10.238 1.00 98.06 87 VAL A C 1
ATOM 658 O O . VAL A 1 87 ? -5.374 10.405 11.398 1.00 98.06 87 VAL A O 1
ATOM 661 N N . THR A 1 88 ? -4.787 9.103 9.662 1.00 98.00 88 THR A N 1
ATOM 662 C CA . THR A 1 88 ? -5.116 7.826 10.314 1.00 98.00 88 THR A CA 1
ATOM 663 C C . THR A 1 88 ? -3.887 7.051 10.774 1.00 98.00 88 THR A C 1
ATOM 665 O O . THR A 1 88 ? -3.994 6.233 11.685 1.00 98.00 88 THR A O 1
ATOM 668 N N . GLN A 1 89 ? -2.707 7.346 10.217 1.00 97.62 89 GLN A N 1
ATOM 669 C CA . GLN A 1 89 ? -1.430 6.774 10.649 1.00 97.62 89 GLN A CA 1
ATOM 670 C C . GLN A 1 89 ? -0.235 7.671 10.299 1.00 97.62 89 GLN A C 1
ATOM 672 O O . GLN A 1 89 ? -0.311 8.527 9.415 1.00 97.62 89 GLN A O 1
ATOM 677 N N . CYS A 1 90 ? 0.908 7.431 10.943 1.00 97.06 90 CYS A N 1
ATOM 678 C CA . CYS A 1 90 ? 2.188 7.924 10.438 1.00 97.06 90 CYS A CA 1
ATOM 679 C C . CYS A 1 90 ? 2.575 7.186 9.137 1.00 97.06 90 CYS A C 1
ATOM 681 O O . CYS A 1 90 ? 2.206 6.015 8.969 1.00 97.06 90 CYS A O 1
ATOM 683 N N . PRO A 1 91 ? 3.323 7.835 8.223 1.00 97.75 91 PRO A N 1
ATOM 684 C CA . PRO A 1 91 ? 3.923 7.158 7.079 1.00 97.75 91 PRO A CA 1
ATOM 685 C C . PRO A 1 91 ? 4.782 5.953 7.493 1.00 97.75 91 PRO A C 1
ATOM 687 O O . PRO A 1 91 ? 5.466 5.974 8.514 1.00 97.75 91 PRO A O 1
ATOM 690 N N . ILE A 1 92 ? 4.770 4.914 6.666 1.00 98.25 92 ILE A N 1
ATOM 691 C CA . ILE A 1 92 ? 5.623 3.733 6.776 1.00 98.25 92 ILE A CA 1
ATOM 692 C C . ILE A 1 92 ? 6.989 4.100 6.196 1.00 98.25 92 ILE A C 1
ATOM 694 O O . ILE A 1 92 ? 7.140 4.275 4.982 1.00 98.25 92 ILE A O 1
ATOM 698 N N . GLU A 1 93 ? 7.982 4.235 7.066 1.00 97.81 93 GLU A N 1
ATOM 699 C CA . GLU A 1 93 ? 9.353 4.599 6.707 1.00 97.81 93 GLU A CA 1
ATOM 700 C C . GLU A 1 93 ? 10.064 3.503 5.902 1.00 97.81 93 GLU A C 1
ATOM 702 O O . GLU A 1 93 ? 9.667 2.333 5.908 1.00 97.81 93 GLU A O 1
ATOM 707 N N . PHE A 1 94 ? 11.146 3.872 5.218 1.00 97.31 94 PHE A N 1
ATOM 708 C CA . PHE A 1 94 ? 11.972 2.926 4.468 1.00 97.31 94 PHE A CA 1
ATOM 709 C C . PHE A 1 94 ? 12.466 1.765 5.353 1.00 97.31 94 PHE A C 1
ATOM 711 O O . PHE A 1 94 ? 12.960 1.970 6.459 1.00 97.31 94 PHE A O 1
ATOM 718 N N . MET A 1 95 ? 12.342 0.538 4.839 1.00 96.25 95 MET A N 1
ATOM 719 C CA . MET A 1 95 ? 12.627 -0.736 5.513 1.00 96.25 95 MET A CA 1
ATOM 720 C C . MET A 1 95 ? 11.811 -1.012 6.781 1.00 96.25 95 MET A C 1
ATOM 722 O O . MET A 1 95 ? 12.154 -1.921 7.537 1.00 96.25 95 MET A O 1
ATOM 726 N N . SER A 1 96 ? 10.722 -0.281 7.012 1.00 96.88 96 SER A N 1
ATOM 727 C CA . SER A 1 96 ? 9.770 -0.610 8.070 1.00 96.88 96 SER A CA 1
ATOM 728 C C . SER A 1 96 ? 8.601 -1.437 7.534 1.00 96.88 96 SER A C 1
ATOM 730 O O . SER A 1 96 ? 8.300 -1.436 6.334 1.00 96.88 96 SER A O 1
ATOM 732 N N . ILE A 1 97 ? 7.975 -2.186 8.443 1.00 97.88 97 ILE A N 1
ATOM 733 C CA . ILE A 1 97 ? 6.795 -3.001 8.169 1.00 97.88 97 ILE A CA 1
ATOM 734 C C . ILE A 1 97 ? 5.633 -2.435 8.972 1.00 97.88 97 ILE A C 1
ATOM 736 O O . ILE A 1 97 ? 5.768 -2.181 10.169 1.00 97.88 97 ILE A O 1
ATOM 740 N N . PHE A 1 98 ? 4.486 -2.292 8.319 1.00 98.25 98 PHE A N 1
ATOM 741 C CA . PHE A 1 98 ? 3.221 -1.996 8.973 1.00 98.25 98 PHE A CA 1
ATOM 742 C C . PHE A 1 98 ? 2.206 -3.085 8.644 1.00 98.25 98 PHE A C 1
ATOM 744 O O . PHE A 1 98 ? 2.063 -3.481 7.485 1.00 98.25 98 PHE A O 1
ATOM 751 N N . ARG A 1 99 ? 1.500 -3.566 9.670 1.00 98.50 99 ARG A N 1
ATOM 752 C CA . ARG A 1 99 ? 0.438 -4.558 9.519 1.00 98.50 99 ARG A CA 1
ATOM 753 C C . ARG A 1 99 ? -0.913 -3.863 9.449 1.00 98.50 99 ARG A C 1
ATOM 755 O O . ARG A 1 99 ? -1.391 -3.349 10.458 1.00 98.50 99 ARG A O 1
ATOM 762 N N . TYR A 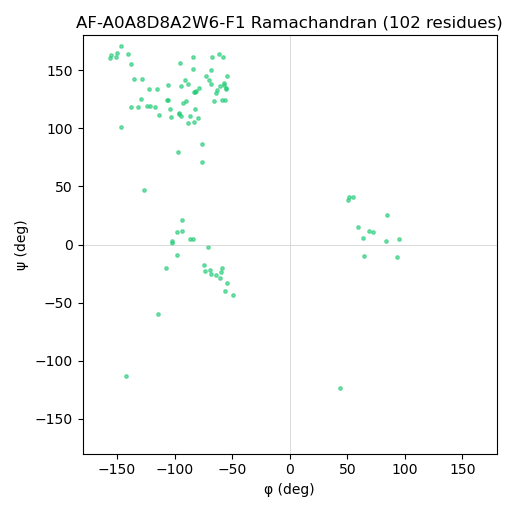1 100 ? -1.545 -3.928 8.286 1.00 98.50 100 TYR A N 1
ATOM 763 C CA . TYR A 1 100 ? -2.962 -3.626 8.145 1.00 98.50 100 TYR A CA 1
ATOM 764 C C . TYR A 1 100 ? -3.793 -4.826 8.605 1.00 98.50 100 TYR A C 1
ATOM 766 O O . TYR A 1 100 ? -3.473 -5.964 8.264 1.00 98.50 100 TYR A O 1
ATOM 774 N N . SER A 1 101 ? -4.838 -4.576 9.395 1.00 98.12 101 SER A N 1
ATOM 775 C CA . SER A 1 101 ? -5.745 -5.610 9.904 1.00 98.12 101 SER A CA 1
ATOM 776 C C . SER 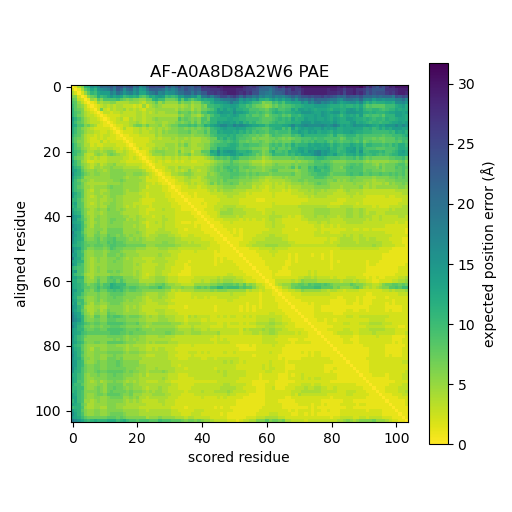A 1 101 ? -7.161 -5.053 10.036 1.00 98.12 101 SER A C 1
ATOM 778 O O . SER A 1 101 ? -7.442 -4.339 10.996 1.00 98.12 101 SER A O 1
ATOM 780 N N . PHE A 1 102 ? -8.041 -5.362 9.085 1.00 97.88 102 PHE A N 1
ATOM 781 C CA . PHE A 1 102 ? -9.405 -4.824 9.027 1.00 97.88 102 PHE A CA 1
ATOM 782 C C . PHE A 1 102 ? -10.379 -5.806 8.364 1.00 97.88 102 PHE A C 1
ATOM 784 O O . PHE A 1 102 ? -9.963 -6.776 7.733 1.00 97.88 102 PHE A O 1
ATOM 791 N N . TRP A 1 103 ? -11.676 -5.563 8.536 1.00 96.44 103 TRP A N 1
ATOM 792 C CA . TRP A 1 103 ? -12.748 -6.409 8.005 1.00 96.44 103 TRP A CA 1
ATOM 793 C C . TRP A 1 103 ? -13.186 -5.955 6.609 1.00 96.44 103 TRP A C 1
ATOM 795 O O . TRP A 1 103 ? -13.246 -4.749 6.352 1.00 96.44 103 TRP A O 1
ATOM 805 N N . ALA A 1 104 ? -13.479 -6.922 5.735 1.00 93.00 104 ALA A N 1
ATOM 806 C CA . ALA A 1 104 ? -13.958 -6.718 4.366 1.00 93.00 104 ALA A CA 1
ATOM 807 C C . ALA A 1 104 ? -15.444 -6.337 4.277 1.00 93.00 104 ALA A C 1
ATOM 809 O O . ALA A 1 104 ? -16.280 -7.035 4.899 1.00 93.00 104 ALA A O 1
#

InterPro domains:
  IPR008972 Cupredoxin [G3DSA:2.60.40.420] (11-104)
  IPR008972 Cupredoxin [SSF49503] (12-103)
  IPR011707 Multicopper oxidase-like, N-terminal [PF07732] (25-102)
  IPR045087 Multicopper oxidase [PTHR11709] (22-103)

Foldseek 3Di:
DDPADQQHCVLVVPVVSCPRPQHEDDPSDDDDDDDAPSDVVHDDDDDDAFDKDKDKDFAQDPPDFAWDADPPDPCVVHQLLRTDDPPSDPTQDHRGIDIRIGGD

Sequence (104 aa):
MFLFSACKACADGNHPDCYHHACLTADGVERGVMSINRQIPGPPIQVCKDDLIVIDMMNAMGGTATAMHWHGLHQRDTPYMDGVPFVTQCPIEFMSIFRYSFWA

Nearest PDB structures (foldseek):
  8r7i-assembly1_A-2  TM=8.619E-01  e=1.202E-06  Neocapritermes taracua
  3g5w-assembly1_A  TM=9.923E-01  e=3.657E-04  Nitrosomonas europaea
  1zpu-assembly5_E  TM=9.769E-01  e=5.100E-04  Saccharomyces cerevisiae
  1aoz-assembly1_A  TM=9.980E-01  e=1.383E-03  Cucurbita melopepo
  7zn6-assembly1_A  TM=9.640E-01  e=2.688E-03  Thermothelomyces thermophilus ATCC 42464

Mean predicted aligned error: 5.31 Å

pLDDT: mean 90.59, std 11.65, range [32.31, 98.5]

Secondary structure (DSSP, 8-state):
-----TTTTGGGT-HHHHT-TT---SSSS------BTTBSSPPPP---TTPEEEEEEE---TT--B----TT---TT-GGGS--BTTTB--B-TT-EEEEEEE-

Radius of gyration: 17.13 Å; Cα contacts (8 Å, |Δi|>4): 136; chains: 1; bounding box: 45×25×43 Å

Solvent-accessible surface area (backbone atoms only — not comparable to full-atom values): 6790 Å² total; per-residue (Å²): 136,83,95,65,65,55,31,67,53,27,78,80,66,40,65,79,33,50,71,32,96,71,29,82,81,78,94,69,71,96,72,94,74,92,60,45,93,86,30,80,75,51,82,84,87,85,80,58,83,72,36,78,48,76,45,80,46,68,32,82,46,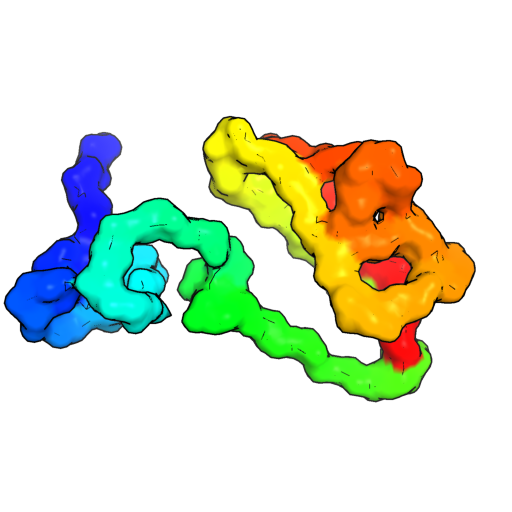83,95,46,64,43,71,64,61,58,86,88,64,84,42,80,100,30,55,65,52,44,29,42,67,83,74,38,36,77,57,40,41,57,79,34,74,49,75,42,64,46,74,80